Protein AF-A0A428P0A6-F1 (afdb_monomer_lite)

Organism: NCBI:txid1325734

InterPro domains:
  IPR013057 Amino acid transporter, transmembrane domain [PF01490] (1-155)

Foldseek 3Di:
DQVVVVVVVVVVVVVVVVVVVVVVVCVVCVVDPDPLCVLCVPPNPVGSVVSVVVVVVVVVVVLLVQLLVQLLVVCVVVVDPDDSVVSSVVSSVVVVVVPPDDDPVVVVVVVVVVVVVVVVVVVVVVVVCVVCVVVDDPPDDPDDDPDDDPVRVVVVVVCCVVPDNPVVVPPDPPDDPPDD

Sequence (180 aa):
MVAGVITCVAFGVIAIYASYIIGQVKLKYPDIHSYADIGGLLMGKLGDWLFSFAFVSLLVLVVGSHCLTGTIALSTITESNVCSLVFGVVSAIILLILAIPPSFAEIAILGYIDFASILLAIGITLVATGLKRSEVENLWSAWPKEDLTLAETVTQIIHKFESDPGWVAQRPPPTAPSSP

Structure (mmCIF, N/CA/C/O backbone):
data_AF-A0A428P0A6-F1
#
_entry.id   AF-A0A428P0A6-F1
#
loop_
_atom_site.group_PDB
_atom_site.id
_atom_site.type_symbol
_atom_site.label_atom_id
_atom_site.label_alt_id
_atom_site.label_comp_id
_atom_site.label_asym_id
_atom_site.label_entity_id
_atom_site.label_seq_id
_atom_site.pdbx_PDB_ins_code
_atom_site.Cartn_x
_atom_site.Cartn_y
_atom_site.Cartn_z
_atom_site.occupancy
_atom_site.B_iso_or_equiv
_atom_site.auth_seq_id
_atom_site.auth_comp_id
_atom_site.auth_asym_id
_atom_site.auth_atom_id
_atom_site.pdbx_PDB_model_num
ATOM 1 N N . MET A 1 1 ? -2.394 -13.817 -15.477 1.00 75.12 1 MET A N 1
ATOM 2 C CA . MET A 1 1 ? -2.971 -12.449 -15.348 1.00 75.12 1 MET A CA 1
ATOM 3 C C . MET A 1 1 ? -4.439 -12.449 -14.937 1.00 75.12 1 MET A C 1
ATOM 5 O O . MET A 1 1 ? -4.824 -11.592 -14.154 1.00 75.12 1 MET A O 1
ATOM 9 N N . VAL A 1 2 ? -5.247 -13.402 -15.418 1.00 84.94 2 VAL A N 1
ATOM 10 C CA . VAL A 1 2 ? -6.690 -13.472 -15.114 1.00 84.94 2 VAL A CA 1
ATOM 11 C C . VAL A 1 2 ? -6.964 -13.515 -13.608 1.00 84.94 2 VAL A C 1
ATOM 13 O O . VAL A 1 2 ? -7.735 -12.703 -13.110 1.00 84.94 2 VAL A O 1
ATOM 16 N N . ALA A 1 3 ? -6.254 -14.371 -12.865 1.00 84.31 3 ALA A N 1
ATOM 17 C CA . ALA A 1 3 ? -6.387 -14.450 -11.409 1.00 84.31 3 ALA A CA 1
ATOM 18 C C . ALA A 1 3 ? -6.091 -13.112 -10.702 1.00 84.31 3 ALA A C 1
ATOM 20 O O . ALA A 1 3 ? -6.817 -12.725 -9.797 1.00 84.31 3 ALA A O 1
ATOM 21 N N . GLY A 1 4 ? -5.073 -12.366 -11.148 1.00 84.94 4 GLY A N 1
ATOM 22 C CA . GLY A 1 4 ? -4.735 -11.060 -10.573 1.00 84.94 4 GLY A CA 1
ATOM 23 C C . GLY A 1 4 ? -5.832 -10.015 -10.790 1.00 84.94 4 GLY A C 1
ATOM 24 O O . GLY A 1 4 ? -6.181 -9.294 -9.860 1.00 84.94 4 GLY A O 1
ATOM 25 N N . VAL A 1 5 ? -6.426 -9.976 -11.988 1.00 90.00 5 VAL A N 1
ATOM 26 C CA . VAL A 1 5 ? -7.538 -9.062 -12.301 1.00 90.00 5 VAL A CA 1
ATOM 27 C C . VAL A 1 5 ? -8.780 -9.412 -11.481 1.00 90.00 5 VAL A C 1
ATOM 29 O O . VAL A 1 5 ? -9.372 -8.520 -10.880 1.00 90.00 5 VAL A O 1
ATOM 32 N N . ILE A 1 6 ? -9.144 -10.697 -11.402 1.00 92.81 6 ILE A N 1
ATOM 33 C CA . ILE A 1 6 ? -10.297 -11.153 -10.607 1.00 92.81 6 ILE A CA 1
ATOM 34 C C . ILE A 1 6 ? -10.115 -10.766 -9.137 1.00 92.81 6 ILE A C 1
ATOM 36 O O . ILE A 1 6 ? -11.020 -10.185 -8.541 1.00 92.81 6 ILE A O 1
ATOM 40 N N . THR A 1 7 ? -8.935 -11.022 -8.569 1.00 91.06 7 THR A N 1
ATOM 41 C CA . THR A 1 7 ? -8.624 -10.662 -7.182 1.00 91.06 7 THR A CA 1
ATOM 42 C C . THR A 1 7 ? -8.659 -9.148 -6.966 1.00 91.06 7 THR A C 1
ATOM 44 O O . THR A 1 7 ? -9.229 -8.691 -5.979 1.00 91.06 7 THR A O 1
ATOM 47 N N . CYS A 1 8 ? -8.122 -8.352 -7.896 1.00 92.12 8 CYS A N 1
ATOM 48 C CA . CYS A 1 8 ? -8.160 -6.890 -7.819 1.00 92.12 8 CYS A CA 1
ATOM 49 C C . CYS A 1 8 ? -9.602 -6.353 -7.797 1.00 92.12 8 CYS A C 1
ATOM 51 O O . CYS A 1 8 ? -9.953 -5.566 -6.917 1.00 92.12 8 CYS A O 1
ATOM 53 N N . VAL A 1 9 ? -10.461 -6.835 -8.702 1.00 95.31 9 VAL A N 1
ATOM 54 C CA . VAL A 1 9 ? -11.880 -6.448 -8.742 1.00 95.31 9 VAL A CA 1
ATOM 55 C C . VAL A 1 9 ? -12.607 -6.897 -7.473 1.00 95.31 9 VAL A C 1
ATOM 57 O O . VAL A 1 9 ? -13.367 -6.118 -6.900 1.00 95.31 9 VAL A O 1
ATOM 60 N N . ALA A 1 10 ? -12.346 -8.116 -6.991 1.00 95.81 10 ALA A N 1
ATOM 61 C CA . ALA A 1 10 ? -12.946 -8.628 -5.761 1.00 95.81 10 ALA A CA 1
ATOM 62 C C . ALA A 1 10 ? -12.599 -7.754 -4.544 1.00 95.81 10 ALA A C 1
ATOM 64 O O . ALA A 1 10 ? -13.499 -7.351 -3.805 1.00 95.81 10 ALA A O 1
ATOM 65 N N . PHE A 1 11 ? -11.323 -7.390 -4.366 1.00 94.81 11 PHE A N 1
ATOM 66 C CA . PHE A 1 11 ? -10.911 -6.468 -3.303 1.00 94.81 11 PHE A CA 1
ATOM 67 C C . PHE A 1 11 ? -11.525 -5.075 -3.466 1.00 94.81 11 PHE A C 1
ATOM 69 O O . PHE A 1 11 ? -11.925 -4.480 -2.468 1.00 94.81 11 PHE A O 1
ATOM 76 N N . GLY A 1 12 ? -11.674 -4.582 -4.700 1.00 93.38 12 GLY A N 1
ATOM 77 C CA . GLY A 1 12 ? -12.362 -3.319 -4.975 1.00 93.38 12 GLY A CA 1
ATOM 78 C C . GLY A 1 12 ? -13.822 -3.327 -4.509 1.00 93.38 12 GLY A C 1
ATOM 79 O O . GLY A 1 12 ? -14.258 -2.406 -3.821 1.00 93.38 12 GLY A O 1
ATOM 80 N N . VAL A 1 13 ? -14.571 -4.393 -4.808 1.00 97.06 13 VAL A N 1
ATOM 81 C CA . VAL A 1 13 ? -15.972 -4.533 -4.369 1.00 97.06 13 VAL A CA 1
ATOM 82 C C . VAL A 1 13 ? -16.071 -4.647 -2.846 1.00 97.06 13 VAL A C 1
ATOM 84 O O . VAL A 1 13 ? -16.918 -3.991 -2.236 1.00 97.06 13 VAL A O 1
ATOM 87 N N . ILE A 1 14 ? -15.192 -5.435 -2.219 1.00 96.38 14 ILE A N 1
ATOM 88 C CA . ILE A 1 14 ? -15.146 -5.572 -0.755 1.00 96.38 14 ILE A CA 1
ATOM 89 C C . ILE A 1 14 ? -14.843 -4.221 -0.097 1.00 96.38 14 ILE A C 1
ATOM 91 O O . ILE A 1 14 ? -15.498 -3.865 0.882 1.00 96.38 14 ILE A O 1
ATOM 95 N N . ALA A 1 15 ? -13.901 -3.450 -0.645 1.00 94.00 15 ALA A N 1
ATOM 96 C CA . ALA A 1 15 ? -13.564 -2.123 -0.139 1.00 94.00 15 ALA A CA 1
ATOM 97 C C . ALA A 1 15 ? -14.759 -1.161 -0.221 1.00 94.00 15 ALA A C 1
ATOM 99 O O . ALA A 1 15 ? -15.082 -0.514 0.773 1.00 94.00 15 ALA A O 1
ATOM 100 N N . ILE A 1 16 ? -15.472 -1.127 -1.354 1.00 95.31 16 ILE A N 1
ATOM 101 C CA . ILE A 1 16 ? -16.682 -0.302 -1.521 1.00 95.31 16 ILE A CA 1
ATOM 102 C C . ILE A 1 16 ? -17.753 -0.688 -0.494 1.00 95.31 16 ILE A C 1
ATOM 104 O O . ILE A 1 16 ? -18.349 0.182 0.146 1.00 95.31 16 ILE A O 1
ATOM 108 N N . TYR A 1 17 ? -17.983 -1.989 -0.303 1.00 96.25 17 TYR A N 1
ATOM 109 C CA . TYR A 1 17 ? -18.942 -2.475 0.685 1.00 96.25 17 TYR A CA 1
ATOM 110 C C . TYR A 1 17 ? -18.533 -2.097 2.117 1.00 96.25 17 TYR A C 1
ATOM 112 O O . TYR A 1 17 ? -19.365 -1.620 2.890 1.00 96.25 17 TYR A O 1
ATOM 120 N N . ALA A 1 18 ? -17.252 -2.233 2.467 1.00 92.44 18 ALA A N 1
ATOM 121 C CA . ALA A 1 18 ? -16.739 -1.818 3.770 1.00 92.44 18 ALA A CA 1
ATOM 122 C C . ALA A 1 18 ? -16.933 -0.309 4.002 1.00 92.44 18 ALA A C 1
ATOM 124 O O . ALA A 1 18 ? -17.457 0.081 5.048 1.00 92.44 18 ALA A O 1
ATOM 125 N N . SER A 1 19 ? -16.603 0.537 3.018 1.00 91.38 19 SER A N 1
ATOM 126 C CA . SER A 1 19 ? -16.834 1.986 3.090 1.00 91.38 19 SER A CA 1
ATOM 127 C C . SER A 1 19 ? -18.310 2.331 3.291 1.00 91.38 19 SER A C 1
ATOM 129 O O . SER A 1 19 ? -18.628 3.230 4.071 1.00 91.38 19 SER A O 1
ATOM 131 N N . TYR A 1 20 ? -19.219 1.593 2.648 1.00 95.12 20 TYR A N 1
ATOM 132 C CA . TYR A 1 20 ? -20.658 1.767 2.838 1.00 95.12 20 TYR A CA 1
ATOM 133 C C . TYR A 1 20 ? -21.101 1.465 4.279 1.00 95.12 20 TYR A C 1
ATOM 135 O O . TYR A 1 20 ? -21.822 2.264 4.882 1.00 95.12 20 TYR A O 1
ATOM 143 N N . ILE A 1 21 ? -20.639 0.355 4.867 1.00 92.69 21 ILE A N 1
ATOM 144 C CA . ILE A 1 21 ? -20.959 0.002 6.260 1.00 92.69 21 ILE A CA 1
ATOM 145 C C . ILE A 1 21 ? -20.414 1.050 7.232 1.00 92.69 21 ILE A C 1
ATOM 147 O O . ILE A 1 21 ? -21.137 1.487 8.127 1.00 92.69 21 ILE A O 1
ATOM 151 N N . ILE A 1 22 ? -19.175 1.505 7.036 1.00 90.19 22 ILE A N 1
ATOM 152 C CA . ILE A 1 22 ? -18.563 2.522 7.902 1.00 90.19 22 ILE A CA 1
ATOM 153 C C . ILE A 1 22 ? -19.327 3.853 7.799 1.00 90.19 22 ILE A C 1
ATOM 155 O O . ILE A 1 22 ? -19.592 4.490 8.820 1.00 90.19 22 ILE A O 1
ATOM 159 N N . GLY A 1 23 ? -19.775 4.233 6.598 1.00 90.38 23 GLY A N 1
ATOM 160 C CA . GLY A 1 23 ? -20.647 5.393 6.404 1.00 90.38 23 GLY A CA 1
ATOM 161 C C . GLY A 1 23 ? -21.948 5.298 7.211 1.00 90.38 23 GLY A C 1
ATOM 162 O O . GLY A 1 23 ? -22.334 6.257 7.879 1.00 90.38 23 GLY A O 1
ATOM 163 N N . GLN A 1 24 ? -22.591 4.127 7.232 1.00 91.38 24 GLN A N 1
ATOM 164 C CA . GLN A 1 24 ? -23.793 3.914 8.047 1.00 91.38 24 GLN A CA 1
ATOM 165 C C . GLN A 1 24 ? -23.512 3.944 9.555 1.00 91.38 24 GLN A C 1
ATOM 167 O O . GLN A 1 24 ? -24.302 4.511 10.312 1.00 91.38 24 GLN A O 1
ATOM 172 N N . VAL A 1 25 ? -22.381 3.385 10.000 1.00 89.69 25 VAL A N 1
ATOM 173 C CA . VAL A 1 25 ? -21.958 3.453 11.410 1.00 89.69 25 VAL A CA 1
ATOM 174 C C . VAL A 1 25 ? -21.757 4.905 11.836 1.00 89.69 25 VAL A C 1
ATOM 176 O O . VAL A 1 25 ? -22.249 5.287 12.896 1.00 89.69 25 VAL A O 1
ATOM 179 N N . LYS A 1 26 ? -21.135 5.737 10.992 1.00 86.81 26 LYS A N 1
ATOM 180 C CA . LYS A 1 26 ? -20.922 7.161 11.283 1.00 86.81 26 LYS A CA 1
ATOM 181 C C . LYS A 1 26 ? -22.231 7.947 11.423 1.00 86.81 26 LYS A C 1
ATOM 183 O O . LYS A 1 26 ? -22.306 8.845 12.256 1.00 86.81 26 LYS A O 1
ATOM 188 N N . LEU A 1 27 ? -23.257 7.610 10.637 1.00 89.69 27 LEU A N 1
ATOM 189 C CA . LEU A 1 27 ? -24.585 8.230 10.745 1.00 89.69 27 LEU A CA 1
ATOM 190 C C . LEU A 1 27 ? -25.348 7.776 11.998 1.00 89.69 27 LEU A C 1
ATOM 192 O O . LEU A 1 27 ? -26.099 8.559 12.573 1.00 89.69 27 LEU A O 1
ATOM 196 N N . LYS A 1 28 ? -25.168 6.519 12.419 1.00 89.81 28 LYS A N 1
ATOM 197 C CA . LYS A 1 28 ? -25.857 5.944 13.583 1.00 89.81 28 LYS A CA 1
ATOM 198 C C . LYS A 1 28 ? -25.190 6.292 14.919 1.00 89.81 28 LYS A C 1
ATOM 200 O O . LYS A 1 28 ? -25.891 6.423 15.918 1.00 89.81 28 LYS A O 1
ATOM 205 N N . TYR A 1 29 ? -23.867 6.443 14.932 1.00 87.25 29 TYR A N 1
ATOM 206 C CA . TYR A 1 29 ? -23.057 6.751 16.112 1.00 87.25 29 TYR A CA 1
ATOM 207 C C . TYR A 1 29 ? -22.187 7.991 15.840 1.00 87.25 29 TYR A C 1
ATOM 209 O O . TYR A 1 29 ? -20.995 7.862 15.546 1.00 87.25 29 TYR A O 1
ATOM 217 N N . PRO A 1 30 ? -22.770 9.204 15.901 1.00 83.00 30 PRO A N 1
ATOM 218 C CA . 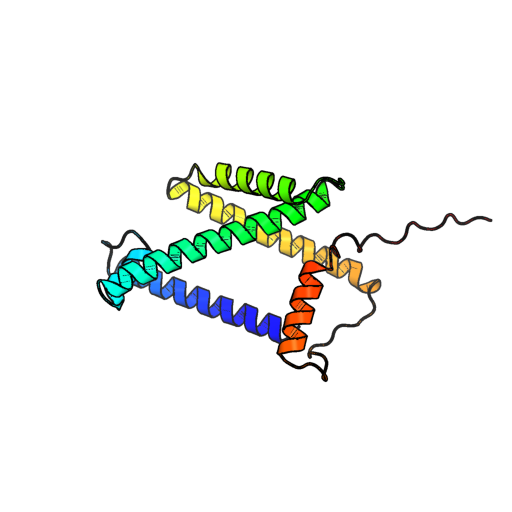PRO A 1 30 ? -22.054 10.442 15.590 1.00 83.00 30 PRO A CA 1
ATOM 219 C C . PRO A 1 30 ? -20.925 10.759 16.584 1.00 83.00 30 PRO A C 1
ATOM 221 O O . PRO A 1 30 ? -19.971 11.437 16.201 1.00 83.00 30 PRO A O 1
ATOM 224 N N . ASP A 1 31 ? -21.004 10.223 17.807 1.00 82.25 31 ASP A N 1
ATOM 225 C CA . ASP A 1 31 ? -20.015 10.406 18.882 1.00 82.25 31 ASP A CA 1
ATOM 226 C C . ASP A 1 31 ? -18.651 9.765 18.566 1.00 82.25 31 ASP A C 1
ATOM 228 O O . ASP A 1 31 ? -17.629 10.137 19.141 1.00 82.25 31 ASP A O 1
ATOM 232 N N . ILE A 1 32 ? -18.609 8.823 17.618 1.00 80.75 32 ILE A N 1
ATOM 233 C CA . ILE A 1 32 ? -17.377 8.146 17.208 1.00 80.75 32 ILE A CA 1
ATOM 234 C C . ILE A 1 32 ? -16.637 9.039 16.209 1.00 80.75 32 ILE A C 1
ATOM 236 O O . ILE A 1 32 ? -17.030 9.174 15.045 1.00 80.75 32 ILE A O 1
ATOM 240 N N . HIS A 1 33 ? -15.545 9.667 16.647 1.00 78.12 33 HIS A N 1
ATOM 241 C CA . HIS A 1 33 ? -14.750 10.585 15.819 1.00 78.12 33 HIS A CA 1
ATOM 242 C C . HIS A 1 33 ? -13.627 9.901 15.025 1.00 78.12 33 HIS A C 1
ATOM 244 O O . HIS A 1 33 ? -13.213 10.434 13.996 1.00 78.12 33 HIS A O 1
ATOM 250 N N . SER A 1 34 ? -13.163 8.727 15.462 1.00 81.12 34 SER A N 1
ATOM 251 C CA . SER A 1 34 ? -12.035 8.002 14.864 1.00 81.12 34 SER A CA 1
ATOM 252 C C . SER A 1 34 ? -12.433 6.591 14.435 1.00 81.12 34 SER A C 1
ATOM 254 O O . SER A 1 34 ? -13.218 5.930 15.107 1.00 81.12 34 SER A O 1
ATOM 256 N N . TYR A 1 35 ? -11.839 6.094 13.346 1.00 80.69 35 TYR A N 1
ATOM 257 C CA . TYR A 1 35 ? -12.025 4.711 12.885 1.00 80.69 35 TYR A CA 1
ATOM 258 C C . TYR A 1 35 ? -11.586 3.674 13.927 1.00 80.69 35 TYR A C 1
ATOM 260 O O . TYR A 1 35 ? -12.153 2.588 13.996 1.00 80.69 35 TYR A O 1
ATOM 268 N N . ALA A 1 36 ? -10.594 4.019 14.749 1.00 82.62 36 ALA A N 1
ATOM 269 C CA . ALA A 1 36 ? -10.053 3.149 15.787 1.00 82.62 36 ALA A CA 1
ATOM 270 C C . ALA A 1 36 ? -11.069 2.831 16.905 1.00 82.62 36 ALA A C 1
ATOM 272 O O . ALA A 1 36 ? -11.064 1.733 17.452 1.00 82.62 36 ALA A O 1
ATOM 273 N N . ASP A 1 37 ? -11.979 3.768 17.174 1.00 81.69 37 ASP A N 1
ATOM 274 C CA . ASP A 1 37 ? -12.987 3.711 18.244 1.00 81.69 37 ASP A CA 1
ATOM 275 C C . ASP A 1 37 ? -14.224 2.872 17.841 1.00 81.69 37 ASP A C 1
ATOM 277 O O . ASP A 1 37 ? -15.056 2.484 18.657 1.00 81.69 37 ASP A O 1
ATOM 281 N N . ILE A 1 38 ? -14.314 2.482 16.561 1.00 85.38 38 ILE A N 1
ATOM 282 C CA . ILE A 1 38 ? -15.311 1.508 16.081 1.00 85.38 38 ILE A CA 1
ATOM 283 C C . ILE A 1 38 ? -15.051 0.117 16.696 1.00 85.38 38 ILE A C 1
ATOM 285 O O . ILE A 1 38 ? -15.984 -0.672 16.864 1.00 85.38 38 ILE A O 1
ATOM 289 N N . GLY A 1 39 ? -13.802 -0.185 17.073 1.00 82.81 39 GLY A N 1
ATOM 290 C CA . GLY A 1 39 ? -13.431 -1.450 17.714 1.00 82.81 39 GLY A CA 1
ATOM 291 C C . GLY A 1 39 ? -14.157 -1.687 19.041 1.00 82.81 39 GLY A C 1
ATOM 292 O O . GLY A 1 39 ? -14.613 -2.807 19.302 1.00 82.81 39 GLY A O 1
ATOM 293 N N . GLY A 1 40 ? -14.334 -0.638 19.841 1.00 82.75 40 GLY A N 1
ATOM 294 C CA . GLY A 1 40 ? -15.047 -0.666 21.118 1.00 82.75 40 GLY A CA 1
ATOM 295 C C . GLY A 1 40 ? -16.525 -0.949 20.975 1.00 82.75 40 GLY A C 1
ATOM 296 O O . GLY A 1 40 ? -17.102 -1.677 21.783 1.00 82.75 40 GLY A O 1
ATOM 297 N N . LEU A 1 41 ? -17.132 -0.462 19.895 1.00 83.00 41 LEU A N 1
ATOM 298 C CA . LEU A 1 41 ? -18.530 -0.744 19.593 1.00 83.00 41 LEU A CA 1
ATOM 299 C C . LEU A 1 41 ? -18.758 -2.221 19.217 1.00 83.00 41 LEU A C 1
ATOM 301 O O . LEU A 1 41 ? -19.833 -2.760 19.477 1.00 83.00 41 LEU A O 1
ATOM 305 N N . LEU A 1 42 ? -17.758 -2.882 18.624 1.00 83.19 42 LEU A N 1
ATOM 306 C CA . LEU A 1 42 ? -17.860 -4.272 18.164 1.00 83.19 42 LEU A CA 1
ATOM 307 C C . LEU A 1 42 ? -17.528 -5.301 19.254 1.00 83.19 42 LEU A C 1
ATOM 309 O O . LEU A 1 42 ? -18.251 -6.284 19.402 1.00 83.19 42 LEU A O 1
ATOM 313 N N . MET A 1 43 ? -16.429 -5.109 19.992 1.00 82.19 43 MET A N 1
ATOM 314 C CA . MET A 1 43 ? -15.914 -6.095 20.964 1.00 82.19 43 MET A CA 1
ATOM 315 C C . MET A 1 43 ? -15.646 -5.498 22.355 1.00 82.19 43 MET A C 1
ATOM 317 O O . MET A 1 43 ? -15.001 -6.133 23.195 1.00 82.19 43 MET A O 1
ATOM 321 N N . GLY A 1 44 ? -16.131 -4.286 22.629 1.00 83.44 44 GLY A N 1
ATOM 322 C CA . GLY A 1 44 ? -15.860 -3.583 23.878 1.00 83.44 44 GLY A CA 1
ATOM 323 C C . GLY A 1 44 ? -14.381 -3.216 24.027 1.00 83.44 44 GLY A C 1
ATOM 324 O O . GLY A 1 44 ? -13.631 -3.107 23.062 1.00 83.44 44 GLY A O 1
ATOM 325 N N . LYS A 1 45 ? -13.931 -3.097 25.276 1.00 81.56 45 LYS A N 1
ATOM 326 C CA . LYS A 1 45 ? -12.611 -2.565 25.659 1.00 81.56 45 LYS A CA 1
ATOM 327 C C . LYS A 1 45 ? -11.402 -3.262 25.009 1.00 81.56 45 LYS A C 1
ATOM 329 O O . LYS A 1 45 ? -10.353 -2.650 24.840 1.00 81.56 45 LYS A O 1
ATOM 334 N N . LEU A 1 46 ? -11.535 -4.549 24.676 1.00 86.25 46 LEU A N 1
ATOM 335 C CA . LEU A 1 46 ? -10.489 -5.321 23.995 1.00 86.25 46 LEU A CA 1
ATOM 336 C C . LEU A 1 46 ? -10.416 -4.965 22.499 1.00 86.25 46 LEU A C 1
ATOM 338 O O . LEU A 1 46 ? -9.330 -4.892 21.926 1.00 86.25 46 LEU A O 1
ATOM 342 N N . GLY A 1 47 ? -11.575 -4.703 21.888 1.00 83.88 47 GLY A N 1
ATOM 343 C CA . GLY A 1 47 ? -11.694 -4.269 20.501 1.00 83.88 47 GLY A CA 1
ATOM 344 C C . GLY A 1 47 ? -11.069 -2.902 20.262 1.00 83.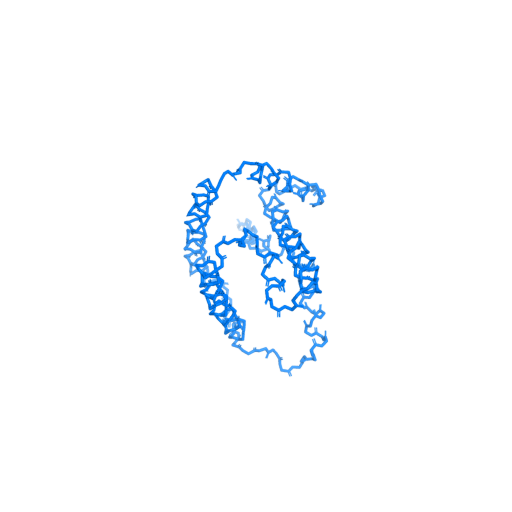88 47 GLY A C 1
ATOM 345 O O . GLY A 1 47 ? -10.363 -2.747 19.271 1.00 83.88 47 GLY A O 1
ATOM 346 N N . ASP A 1 48 ? -11.236 -1.954 21.187 1.00 84.94 48 ASP A N 1
ATOM 347 C CA . ASP A 1 48 ? -10.619 -0.622 21.088 1.00 84.94 48 ASP A CA 1
ATOM 348 C C . ASP A 1 48 ? -9.102 -0.692 20.952 1.00 84.94 48 ASP A C 1
ATOM 350 O O . ASP A 1 48 ? -8.517 -0.094 20.048 1.00 84.94 48 ASP A O 1
ATOM 354 N N . TRP A 1 49 ? -8.447 -1.451 21.832 1.00 87.31 49 TRP A N 1
ATOM 355 C CA . TRP A 1 49 ? -6.993 -1.558 21.822 1.00 87.31 49 TRP A CA 1
ATOM 356 C C . TRP A 1 49 ? -6.488 -2.268 20.562 1.00 87.31 49 TRP A C 1
ATOM 358 O O . TRP A 1 49 ? -5.554 -1.791 19.913 1.00 87.31 49 TRP A O 1
ATOM 368 N N . LEU A 1 50 ? -7.140 -3.370 20.175 1.00 90.62 50 LEU A N 1
ATOM 369 C CA . LEU A 1 50 ? -6.740 -4.156 19.011 1.00 90.62 50 LEU A CA 1
ATOM 370 C C . LEU A 1 50 ? -6.944 -3.391 17.695 1.00 90.62 50 LEU A C 1
ATOM 372 O O . LEU A 1 50 ? -6.030 -3.351 16.873 1.00 90.62 50 LEU A O 1
ATOM 376 N N . PHE A 1 51 ? -8.107 -2.764 17.494 1.00 89.75 51 PHE A N 1
ATOM 377 C CA . PHE A 1 51 ? -8.391 -1.994 16.280 1.00 89.75 51 PHE A CA 1
ATOM 378 C C . PHE A 1 51 ? -7.546 -0.727 16.199 1.00 89.75 51 PHE A C 1
ATOM 380 O O . PHE A 1 51 ? -7.048 -0.414 15.119 1.00 89.75 51 PHE A O 1
ATOM 387 N N . SER A 1 52 ? -7.317 -0.038 17.321 1.00 89.69 52 SER A N 1
ATOM 388 C CA . SER A 1 52 ? -6.406 1.112 17.359 1.00 89.69 52 SER A CA 1
ATOM 389 C C . SER A 1 52 ? -4.995 0.716 16.930 1.00 89.69 52 SER A C 1
ATOM 391 O O . SER A 1 52 ? -4.406 1.361 16.062 1.00 89.69 52 SER A O 1
ATOM 393 N N . PHE A 1 53 ? -4.462 -0.374 17.489 1.00 92.44 53 PHE A N 1
ATOM 394 C CA . PHE A 1 53 ? -3.130 -0.864 17.141 1.00 92.44 53 PHE A CA 1
ATOM 395 C C . PHE A 1 53 ? -3.045 -1.327 15.679 1.00 92.44 53 PHE A C 1
ATOM 397 O O . PHE A 1 53 ? -2.096 -0.979 14.970 1.00 92.44 53 PHE A O 1
ATOM 404 N N . ALA A 1 54 ? -4.049 -2.070 15.206 1.00 92.12 54 ALA A N 1
ATOM 405 C CA . ALA A 1 54 ? -4.111 -2.548 13.829 1.00 92.12 54 ALA A CA 1
ATOM 406 C C . ALA A 1 54 ? -4.216 -1.394 12.821 1.00 92.12 54 ALA A C 1
ATOM 408 O O . ALA A 1 54 ? -3.520 -1.407 11.807 1.00 92.12 54 ALA A O 1
ATOM 409 N N . PHE A 1 55 ? -5.031 -0.377 13.109 1.00 91.94 55 PHE A N 1
ATOM 410 C CA . PHE A 1 55 ? -5.212 0.783 12.239 1.00 91.94 55 PHE A CA 1
ATOM 411 C C . PHE A 1 55 ? -3.936 1.625 12.135 1.00 91.94 55 PHE A C 1
ATOM 413 O O . PHE A 1 55 ? -3.510 1.956 11.030 1.00 91.94 55 PHE A O 1
ATOM 420 N N . VAL A 1 56 ? -3.271 1.910 13.259 1.00 93.69 56 VAL A N 1
ATOM 421 C CA . VAL A 1 56 ? -1.984 2.628 13.246 1.00 93.69 56 VAL A CA 1
ATOM 422 C C . VAL A 1 56 ? -0.920 1.828 12.493 1.00 93.69 56 VAL A C 1
ATOM 424 O O . VAL A 1 56 ? -0.212 2.387 11.657 1.00 93.69 56 VAL A O 1
ATOM 427 N N . SER A 1 57 ? -0.840 0.514 12.726 1.00 95.38 57 SER A N 1
ATOM 428 C CA . SER A 1 57 ? 0.110 -0.359 12.022 1.00 95.38 57 SER A CA 1
ATOM 429 C C . SER A 1 57 ? -0.144 -0.378 10.512 1.00 95.38 57 SER A C 1
ATOM 431 O O . SER A 1 57 ? 0.798 -0.259 9.731 1.00 95.38 57 SER A O 1
ATOM 433 N N . LEU A 1 58 ? -1.412 -0.461 10.091 1.00 93.94 58 LEU A N 1
ATOM 434 C CA . LEU A 1 58 ? -1.812 -0.374 8.686 1.00 93.94 58 LEU A CA 1
ATOM 435 C C . LEU A 1 58 ? -1.350 0.947 8.059 1.00 93.94 58 LEU A C 1
ATOM 437 O O . LEU A 1 58 ? -0.740 0.924 6.994 1.00 93.94 58 LEU A O 1
ATOM 441 N N . LEU A 1 59 ? -1.605 2.083 8.715 1.00 92.25 59 LEU A N 1
ATOM 442 C CA . LEU A 1 59 ? -1.205 3.394 8.196 1.00 92.25 59 LEU A CA 1
ATOM 443 C C . LEU A 1 59 ? 0.315 3.506 8.031 1.00 92.25 59 LEU A C 1
ATOM 445 O O . LEU A 1 59 ? 0.779 3.998 7.005 1.00 92.25 59 LEU A O 1
ATOM 449 N N . VAL A 1 60 ? 1.096 2.997 8.989 1.00 94.38 60 VAL A N 1
ATOM 450 C CA . VAL A 1 60 ? 2.566 2.985 8.892 1.00 94.38 60 VAL A CA 1
ATOM 451 C C . VAL A 1 60 ? 3.040 2.129 7.715 1.00 94.38 60 VAL A C 1
ATOM 453 O O . VAL A 1 60 ? 3.895 2.570 6.946 1.00 94.38 60 VAL A O 1
ATOM 456 N N . LEU A 1 61 ? 2.472 0.933 7.531 1.00 94.94 61 LEU A N 1
ATOM 457 C CA . LEU A 1 61 ? 2.827 0.053 6.411 1.00 94.94 61 LEU A CA 1
ATOM 458 C C . LEU A 1 61 ? 2.455 0.665 5.054 1.00 94.94 61 LEU A C 1
ATOM 460 O O . LEU A 1 61 ? 3.238 0.586 4.107 1.00 94.94 61 LEU A O 1
ATOM 464 N N . VAL A 1 62 ? 1.295 1.318 4.964 1.00 93.56 62 VAL A N 1
ATOM 465 C CA . VAL A 1 62 ? 0.847 2.014 3.750 1.00 93.56 62 VAL A CA 1
ATOM 466 C C . VAL A 1 62 ? 1.784 3.175 3.410 1.00 93.56 62 VAL A C 1
ATOM 468 O O . VAL A 1 62 ? 2.250 3.265 2.273 1.00 93.56 62 VAL A O 1
ATOM 471 N N . VAL A 1 63 ? 2.138 4.021 4.383 1.00 93.19 63 VAL A N 1
ATOM 472 C CA . VAL A 1 63 ? 3.105 5.115 4.166 1.00 93.19 63 VAL A CA 1
ATOM 473 C C . VAL A 1 63 ? 4.468 4.561 3.740 1.00 93.19 63 VAL A C 1
ATOM 475 O O . VAL A 1 63 ? 5.072 5.084 2.805 1.00 93.19 63 VAL A O 1
ATOM 478 N N . GLY A 1 64 ? 4.920 3.456 4.342 1.00 93.12 64 GLY A N 1
ATOM 479 C CA . GLY A 1 64 ? 6.132 2.751 3.917 1.00 93.12 64 GLY A CA 1
ATOM 480 C C . GLY A 1 64 ? 6.093 2.313 2.447 1.00 93.12 64 GLY A C 1
ATOM 481 O O . GLY A 1 64 ? 7.068 2.515 1.720 1.00 93.12 64 GLY A O 1
ATOM 482 N N . SER A 1 65 ? 4.954 1.794 1.975 1.00 93.19 65 SER A N 1
ATOM 483 C CA . SER A 1 65 ? 4.752 1.425 0.564 1.00 93.19 65 SER A CA 1
ATOM 484 C C . SER A 1 65 ? 4.840 2.631 -0.380 1.00 93.19 65 SER A C 1
ATOM 486 O O . SER A 1 65 ? 5.395 2.524 -1.479 1.00 93.19 65 SER A O 1
ATOM 488 N N . HIS A 1 66 ? 4.327 3.793 0.032 1.00 91.06 66 HIS A N 1
ATOM 489 C CA . HIS A 1 66 ? 4.445 5.024 -0.754 1.00 91.06 66 HIS A CA 1
ATOM 490 C C . HIS A 1 66 ? 5.884 5.538 -0.803 1.00 91.06 66 HIS A C 1
ATOM 492 O O . HIS A 1 66 ? 6.344 5.925 -1.877 1.00 91.06 66 HIS A O 1
ATOM 498 N N . CYS A 1 67 ? 6.619 5.473 0.311 1.00 92.19 67 CYS A N 1
ATOM 499 C CA . CYS A 1 67 ? 8.044 5.804 0.332 1.00 92.19 67 CYS A CA 1
ATOM 500 C C . CYS A 1 67 ? 8.839 4.909 -0.625 1.00 92.19 67 CYS A C 1
ATOM 502 O O . CYS A 1 67 ? 9.628 5.422 -1.414 1.00 92.19 67 CYS A O 1
ATOM 504 N N . LEU A 1 68 ? 8.590 3.594 -0.607 1.00 89.56 68 LEU A N 1
ATOM 505 C CA . LEU A 1 68 ? 9.250 2.648 -1.512 1.00 89.56 68 LEU A CA 1
ATOM 506 C C . LEU A 1 68 ? 8.954 2.973 -2.983 1.00 89.56 68 LEU A C 1
ATOM 508 O O . LEU A 1 68 ? 9.861 3.016 -3.812 1.00 89.56 68 LEU A O 1
ATOM 512 N N . THR A 1 69 ? 7.692 3.260 -3.301 1.00 89.44 69 THR A N 1
ATOM 513 C CA . THR A 1 69 ? 7.287 3.649 -4.660 1.00 89.44 69 THR A CA 1
ATOM 514 C C . THR A 1 69 ? 7.969 4.953 -5.092 1.00 89.44 69 THR A C 1
ATOM 516 O O . THR A 1 69 ? 8.476 5.047 -6.211 1.00 89.44 69 THR A O 1
ATOM 519 N N . GLY A 1 70 ? 8.050 5.945 -4.201 1.00 88.50 70 GLY A N 1
ATOM 520 C CA . GLY A 1 70 ? 8.724 7.216 -4.466 1.00 88.50 70 GLY A CA 1
ATOM 521 C C . GLY A 1 70 ? 10.237 7.078 -4.646 1.00 88.50 70 GLY A C 1
ATOM 522 O O . GLY A 1 70 ? 10.805 7.732 -5.521 1.00 88.50 70 GLY A O 1
ATOM 523 N N . THR A 1 71 ? 10.889 6.168 -3.912 1.00 88.88 71 THR A N 1
ATOM 524 C CA . THR A 1 71 ? 12.296 5.801 -4.142 1.00 88.88 71 THR A CA 1
ATOM 525 C C . THR A 1 71 ? 12.523 5.324 -5.571 1.00 88.88 71 THR A C 1
ATOM 527 O O . THR A 1 71 ? 13.442 5.798 -6.241 1.00 88.88 71 THR A O 1
ATOM 530 N N . ILE A 1 72 ? 11.677 4.407 -6.047 1.00 85.38 72 ILE A N 1
ATOM 531 C CA . ILE A 1 72 ? 11.781 3.831 -7.393 1.00 85.38 72 ILE A CA 1
ATOM 532 C C . ILE A 1 72 ? 11.560 4.923 -8.449 1.00 85.38 72 ILE A C 1
ATOM 534 O O . ILE A 1 72 ? 12.329 5.028 -9.408 1.00 85.38 72 ILE A O 1
ATOM 538 N N . ALA A 1 73 ? 10.558 5.783 -8.246 1.00 87.12 73 ALA A N 1
ATOM 539 C CA . ALA A 1 73 ? 10.263 6.889 -9.152 1.00 87.12 73 ALA A CA 1
ATOM 540 C C . ALA A 1 73 ? 11.435 7.884 -9.257 1.00 87.12 73 ALA A C 1
ATOM 542 O O . ALA A 1 73 ? 11.889 8.191 -10.360 1.00 87.12 73 ALA A O 1
ATOM 543 N N . LEU A 1 74 ? 11.977 8.342 -8.123 1.00 85.19 74 LEU A N 1
ATOM 544 C CA . LEU A 1 74 ? 13.091 9.299 -8.089 1.00 85.19 74 LEU A CA 1
ATOM 545 C C . LEU A 1 74 ? 14.382 8.716 -8.670 1.00 85.19 74 LEU A C 1
ATOM 547 O O . LEU A 1 74 ? 15.094 9.409 -9.403 1.00 85.19 74 LEU A O 1
ATOM 551 N N . SER A 1 75 ? 14.656 7.441 -8.387 1.00 84.44 75 SER A N 1
ATOM 552 C CA . SER A 1 75 ? 15.805 6.731 -8.953 1.00 84.44 75 SER A CA 1
ATOM 553 C C . SER A 1 75 ? 15.708 6.619 -10.476 1.00 84.44 75 SER A C 1
ATOM 555 O O . SER A 1 75 ? 16.727 6.704 -11.158 1.00 84.44 75 SER A O 1
ATOM 557 N N . THR A 1 76 ? 14.496 6.461 -11.014 1.00 81.75 76 THR A N 1
ATOM 558 C CA . THR A 1 76 ? 14.263 6.350 -12.461 1.00 81.75 76 THR A CA 1
ATOM 559 C C . THR A 1 76 ? 14.419 7.698 -13.166 1.00 81.75 76 THR A C 1
ATOM 561 O O . THR A 1 76 ? 14.989 7.757 -14.249 1.00 81.75 76 THR A O 1
ATOM 564 N N . ILE A 1 77 ? 13.949 8.789 -12.553 1.00 84.44 77 ILE A N 1
ATOM 565 C CA . ILE A 1 77 ? 14.023 10.135 -13.148 1.00 84.44 77 ILE A CA 1
ATOM 566 C C . ILE A 1 77 ? 15.454 10.690 -13.124 1.00 84.44 77 ILE A C 1
ATOM 568 O O . ILE A 1 77 ? 15.864 11.376 -14.055 1.00 84.44 77 ILE A O 1
ATOM 572 N N . THR A 1 78 ? 16.207 10.423 -12.053 1.00 82.19 78 THR A N 1
ATOM 573 C CA . THR A 1 78 ? 17.514 11.065 -11.819 1.00 82.19 78 THR A CA 1
ATOM 574 C C . THR A 1 78 ? 18.676 10.339 -12.513 1.00 82.19 78 THR A C 1
ATOM 576 O O . THR A 1 78 ? 19.736 10.936 -12.674 1.00 82.19 78 THR A O 1
ATOM 579 N N . GLU A 1 79 ? 18.512 9.064 -12.894 1.00 77.62 79 GLU A N 1
ATOM 580 C CA . GLU A 1 79 ? 19.552 8.212 -13.514 1.00 77.62 79 GLU A CA 1
ATOM 581 C C . GLU A 1 79 ? 20.935 8.274 -12.823 1.00 77.62 79 GLU A C 1
ATOM 583 O O . GLU A 1 79 ? 21.980 8.153 -13.463 1.00 77.62 79 GLU A O 1
ATOM 588 N N . SER A 1 80 ? 20.972 8.480 -11.505 1.00 68.44 80 SER A N 1
ATOM 589 C CA . SER A 1 80 ? 22.220 8.666 -10.761 1.00 68.44 80 SER A CA 1
ATOM 590 C C . SER A 1 80 ? 22.589 7.438 -9.927 1.00 68.44 80 SER A C 1
ATOM 592 O O . SER A 1 80 ? 21.730 6.714 -9.435 1.00 68.44 80 SER A O 1
ATOM 594 N N . ASN A 1 81 ? 23.893 7.219 -9.722 1.00 66.19 81 ASN A N 1
ATOM 595 C CA . ASN A 1 81 ? 24.451 6.114 -8.921 1.00 66.19 81 ASN A CA 1
ATOM 596 C C . ASN A 1 81 ? 24.345 6.339 -7.395 1.00 66.19 81 ASN A C 1
ATOM 598 O O . ASN A 1 81 ? 25.142 5.809 -6.620 1.00 66.19 81 ASN A O 1
ATOM 602 N N . VAL A 1 82 ? 23.410 7.175 -6.939 1.00 76.00 82 VAL A N 1
ATOM 603 C CA . VAL A 1 82 ? 23.236 7.458 -5.509 1.00 76.00 82 VAL A CA 1
ATOM 604 C C . VAL A 1 82 ? 22.497 6.293 -4.845 1.00 76.00 82 VAL A C 1
ATOM 606 O O . VAL A 1 82 ? 21.621 5.676 -5.443 1.00 76.00 82 VAL A O 1
ATOM 609 N N . CYS A 1 83 ? 22.840 5.995 -3.590 1.00 79.12 83 CYS A N 1
ATOM 610 C CA . CYS A 1 83 ? 22.183 4.948 -2.809 1.00 79.12 83 CYS A CA 1
ATOM 611 C C . CYS A 1 83 ? 20.659 5.168 -2.741 1.00 79.12 83 CYS A C 1
ATOM 613 O O . CYS A 1 83 ? 20.205 6.233 -2.313 1.00 79.12 83 CYS A O 1
ATOM 615 N N . SER A 1 84 ? 19.871 4.143 -3.090 1.00 79.56 84 SER A N 1
ATOM 616 C CA . SER A 1 84 ? 18.398 4.182 -3.098 1.00 79.56 84 SER A CA 1
ATOM 617 C C . SER A 1 84 ? 17.795 4.572 -1.745 1.00 79.56 84 SER A C 1
ATOM 619 O O . SER A 1 84 ? 16.720 5.165 -1.691 1.00 79.56 84 SER A O 1
ATOM 621 N N . LEU A 1 85 ? 18.518 4.332 -0.646 1.00 85.31 85 LEU A N 1
ATOM 622 C CA . LEU A 1 85 ? 18.115 4.769 0.690 1.00 85.31 85 LEU A CA 1
ATOM 623 C C . LEU A 1 85 ? 17.966 6.295 0.781 1.00 85.31 85 LEU A C 1
ATOM 625 O O . LEU A 1 85 ? 17.023 6.780 1.401 1.00 85.31 85 LEU A O 1
ATOM 629 N N . VAL A 1 86 ? 18.842 7.059 0.120 1.00 88.06 86 VAL A N 1
ATOM 630 C CA . VAL A 1 86 ? 18.767 8.529 0.103 1.00 88.06 86 VAL A CA 1
ATOM 631 C C . VAL A 1 86 ? 17.499 8.987 -0.614 1.00 88.06 86 VAL A C 1
ATOM 633 O O . VAL A 1 86 ? 16.781 9.842 -0.101 1.00 88.06 86 VAL A O 1
ATOM 636 N N . PHE A 1 87 ? 17.163 8.367 -1.748 1.00 85.50 87 PHE A N 1
ATOM 637 C CA . PHE A 1 87 ? 15.911 8.648 -2.453 1.00 85.50 87 PHE A CA 1
ATOM 638 C C . PHE A 1 87 ? 14.673 8.275 -1.626 1.00 85.50 87 PHE A C 1
ATOM 640 O O . PHE A 1 87 ? 13.670 8.983 -1.685 1.00 85.50 87 PHE A O 1
ATOM 647 N N . GLY A 1 88 ? 14.747 7.224 -0.802 1.00 87.94 88 GLY A N 1
ATOM 648 C CA . GLY A 1 88 ? 13.705 6.903 0.182 1.00 87.94 88 GLY A CA 1
ATOM 649 C C . GLY A 1 88 ? 13.526 7.964 1.260 1.00 87.94 88 GLY A C 1
ATOM 650 O O . GLY A 1 88 ? 12.394 8.357 1.535 1.00 87.94 88 GLY A O 1
ATOM 651 N N . VAL A 1 89 ? 14.618 8.497 1.812 1.00 92.00 89 VAL A N 1
ATOM 652 C CA . VAL A 1 89 ? 14.547 9.599 2.788 1.00 92.00 89 VAL A CA 1
ATOM 653 C C . VAL A 1 89 ? 13.947 10.854 2.151 1.00 92.00 89 VAL A C 1
ATOM 655 O O . VAL A 1 89 ? 13.068 11.474 2.744 1.00 92.00 89 VAL A O 1
ATOM 658 N N . VAL A 1 90 ? 14.356 11.205 0.928 1.00 92.06 90 VAL A N 1
ATOM 659 C CA . VAL A 1 90 ? 13.785 12.350 0.197 1.00 92.06 90 VAL A CA 1
ATOM 660 C C . VAL A 1 90 ? 12.285 12.154 -0.042 1.00 92.06 90 VAL A C 1
ATOM 662 O O . VAL A 1 90 ? 11.503 13.061 0.240 1.00 92.06 90 VAL A O 1
ATOM 665 N N . SER A 1 91 ? 11.865 10.964 -0.482 1.00 90.62 91 SER A N 1
ATOM 666 C CA . SER A 1 91 ? 10.443 10.645 -0.654 1.00 90.62 91 SER A CA 1
ATOM 667 C C . SER A 1 91 ? 9.664 10.755 0.660 1.00 90.62 91 SER A C 1
ATOM 669 O O . SER A 1 91 ? 8.556 11.288 0.667 1.00 90.62 91 SER A O 1
ATOM 671 N N . ALA A 1 92 ? 10.232 10.288 1.774 1.00 92.44 92 ALA A N 1
ATOM 672 C CA . ALA A 1 92 ? 9.601 10.385 3.087 1.00 92.44 92 ALA A CA 1
ATOM 673 C C . ALA A 1 92 ? 9.440 11.844 3.545 1.00 92.44 92 ALA A C 1
ATOM 675 O O . ALA A 1 92 ? 8.395 12.198 4.083 1.00 92.44 92 ALA A O 1
ATOM 676 N N . ILE A 1 93 ? 10.432 12.707 3.290 1.00 94.00 93 ILE A N 1
ATOM 677 C CA . ILE A 1 93 ? 10.354 14.143 3.608 1.00 94.00 93 ILE A CA 1
ATOM 678 C C . ILE A 1 93 ? 9.248 14.822 2.792 1.00 94.00 93 ILE A C 1
ATOM 680 O O . ILE A 1 93 ? 8.478 15.603 3.346 1.00 94.00 93 ILE A O 1
ATOM 684 N N . ILE A 1 94 ? 9.131 14.510 1.498 1.00 91.56 94 ILE A N 1
ATOM 685 C CA . ILE A 1 94 ? 8.073 15.067 0.641 1.00 91.56 94 ILE A CA 1
ATOM 686 C C . ILE A 1 94 ? 6.687 14.660 1.163 1.00 91.56 94 ILE A C 1
ATOM 688 O O . ILE A 1 94 ? 5.812 15.514 1.311 1.00 91.56 94 ILE A O 1
ATOM 692 N N . LEU A 1 95 ? 6.502 13.377 1.495 1.00 89.31 95 LEU A N 1
ATOM 693 C CA . LEU A 1 95 ? 5.248 12.869 2.061 1.00 89.31 95 LEU A CA 1
ATOM 694 C C . LEU A 1 95 ? 4.944 13.489 3.432 1.00 89.31 95 LEU A C 1
ATOM 696 O O . LEU A 1 95 ? 3.793 13.818 3.707 1.00 89.31 95 LEU A O 1
ATOM 700 N N . LEU A 1 96 ? 5.964 13.705 4.268 1.00 90.31 96 LEU A N 1
ATOM 701 C CA . LEU A 1 96 ? 5.818 14.370 5.562 1.00 90.31 96 LEU A CA 1
ATOM 702 C C . LEU A 1 96 ? 5.343 15.817 5.393 1.00 90.31 96 LEU A C 1
ATOM 704 O O . LEU A 1 96 ? 4.414 16.229 6.077 1.00 90.31 96 LEU A O 1
ATOM 708 N N . ILE A 1 97 ? 5.943 16.576 4.471 1.00 89.94 97 ILE A N 1
ATOM 709 C CA . ILE A 1 97 ? 5.546 17.968 4.206 1.00 89.94 97 ILE A CA 1
ATOM 710 C C . ILE A 1 97 ? 4.093 18.034 3.734 1.00 89.94 97 ILE A C 1
ATOM 712 O O . ILE A 1 97 ? 3.345 18.893 4.195 1.00 89.94 97 ILE A O 1
ATOM 716 N N . LEU A 1 98 ? 3.680 17.110 2.865 1.00 83.94 98 LEU A N 1
ATOM 717 C CA . LEU A 1 98 ? 2.304 17.046 2.376 1.00 83.94 98 LEU A CA 1
ATOM 718 C C . LEU A 1 98 ? 1.305 16.598 3.461 1.00 83.94 98 LEU A C 1
ATOM 720 O O . LEU A 1 98 ? 0.132 16.948 3.388 1.00 83.94 98 LEU A O 1
ATOM 724 N N . ALA A 1 99 ? 1.763 15.858 4.476 1.00 84.62 99 ALA A N 1
ATOM 725 C CA . ALA A 1 99 ? 0.939 15.405 5.596 1.00 84.62 99 ALA A CA 1
ATOM 726 C C . ALA A 1 99 ? 0.744 16.462 6.703 1.00 84.62 99 ALA A C 1
ATOM 728 O O . ALA A 1 99 ? -0.190 16.334 7.493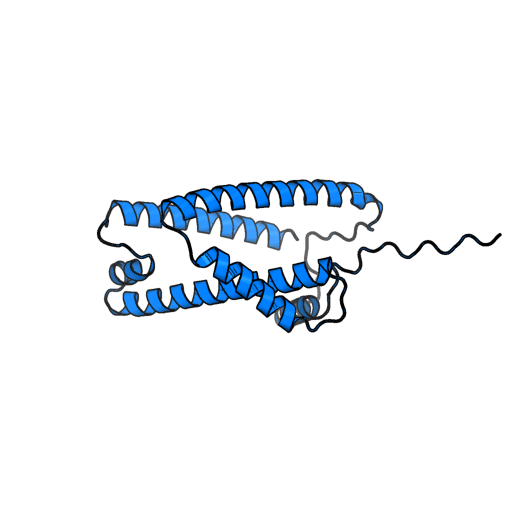 1.00 84.62 99 ALA A O 1
ATOM 729 N N . ILE A 1 100 ? 1.608 17.482 6.793 1.00 84.62 100 ILE A N 1
ATOM 730 C CA . ILE A 1 100 ? 1.572 18.494 7.868 1.00 84.62 100 ILE A CA 1
ATOM 731 C C . ILE A 1 100 ? 0.313 19.385 7.824 1.00 84.62 100 ILE A C 1
ATOM 733 O O . ILE A 1 100 ? -0.228 19.670 8.895 1.00 84.62 100 ILE A O 1
ATOM 737 N N . PRO A 1 101 ? -0.188 19.831 6.658 1.00 69.19 101 PRO A N 1
ATOM 738 C CA . PRO A 1 101 ? -1.418 20.600 6.581 1.00 69.19 101 PRO A CA 1
ATOM 739 C C . PRO A 1 101 ? -2.489 19.747 5.909 1.00 69.19 101 PRO A C 1
ATOM 741 O O . PRO A 1 101 ? -2.460 19.576 4.690 1.00 69.19 101 PRO A O 1
ATOM 744 N N . PRO A 1 102 ? -3.430 19.175 6.671 1.00 64.44 102 PRO A N 1
ATOM 745 C CA . PRO A 1 102 ? -4.786 19.511 6.252 1.00 64.44 102 PRO A CA 1
ATOM 746 C C . PRO A 1 102 ? -5.839 19.515 7.367 1.00 64.44 102 PRO A C 1
ATOM 748 O O . PRO A 1 102 ? -6.092 18.529 8.067 1.00 64.44 102 PRO A O 1
ATOM 751 N N . SER A 1 103 ? -6.563 20.629 7.425 1.00 77.50 103 SER A N 1
ATOM 752 C CA . SER A 1 103 ? -7.944 20.651 7.897 1.00 77.50 103 SER A CA 1
ATOM 753 C C . SER A 1 103 ? -8.817 19.693 7.063 1.00 77.50 103 SER A C 1
ATOM 755 O O . SER A 1 103 ? -8.509 19.391 5.910 1.00 77.50 103 SER A O 1
ATOM 757 N N . PHE A 1 104 ? -9.948 19.221 7.602 1.00 66.25 104 PHE A N 1
ATOM 758 C CA . PHE A 1 104 ? -10.819 18.242 6.922 1.00 66.25 104 PHE A CA 1
ATOM 759 C C . PHE A 1 104 ? -11.263 18.654 5.502 1.00 66.25 104 PHE A C 1
ATOM 761 O O . PHE A 1 104 ? -11.478 17.789 4.654 1.00 66.25 104 PHE A O 1
ATOM 768 N N . ALA A 1 105 ? -11.379 19.957 5.224 1.00 79.12 105 ALA A N 1
ATOM 769 C CA . ALA A 1 105 ? -11.733 20.469 3.900 1.00 79.12 105 ALA A CA 1
ATOM 770 C C . ALA A 1 105 ? -10.579 20.340 2.886 1.00 79.12 105 ALA A C 1
ATOM 772 O O . ALA A 1 105 ? -10.812 20.053 1.712 1.00 79.12 105 ALA A O 1
ATOM 773 N N . GLU A 1 106 ? -9.336 20.500 3.337 1.00 80.62 106 GLU A N 1
ATOM 774 C CA . GLU A 1 106 ? -8.142 20.387 2.492 1.00 80.62 106 GLU A CA 1
ATOM 775 C C . GLU A 1 106 ? -7.850 18.924 2.130 1.00 80.62 106 GLU A C 1
ATOM 777 O O . GLU A 1 106 ? -7.474 18.644 0.994 1.00 80.62 106 GLU A O 1
ATOM 782 N N . ILE A 1 107 ? -8.124 17.965 3.028 1.00 83.19 107 ILE A N 1
ATOM 783 C CA . ILE A 1 107 ? -8.006 16.525 2.704 1.00 83.19 107 ILE A CA 1
ATOM 784 C C . ILE A 1 107 ? -8.947 16.155 1.560 1.00 83.19 107 ILE A C 1
ATOM 786 O O . ILE A 1 107 ? -8.563 15.438 0.635 1.00 83.19 107 ILE A O 1
ATOM 790 N N . ALA A 1 108 ? -10.182 16.661 1.610 1.00 86.00 108 ALA A N 1
ATOM 791 C CA . ALA A 1 108 ? -11.172 16.384 0.582 1.00 86.00 108 ALA A CA 1
ATOM 792 C C . ALA A 1 108 ? -10.721 16.917 -0.786 1.00 86.00 108 ALA A C 1
ATOM 794 O O . ALA A 1 108 ? -10.862 16.215 -1.787 1.00 86.00 108 ALA A O 1
ATOM 795 N N . ILE A 1 109 ? -10.134 18.120 -0.839 1.00 88.38 109 ILE A N 1
ATOM 796 C CA . ILE A 1 109 ? -9.665 18.698 -2.105 1.00 88.38 109 ILE A CA 1
ATOM 797 C C . ILE A 1 109 ? -8.454 17.949 -2.667 1.00 88.38 109 ILE A C 1
ATOM 799 O O . ILE A 1 109 ? -8.406 17.677 -3.867 1.00 88.38 109 ILE A O 1
ATOM 803 N N . LEU A 1 110 ? -7.518 17.544 -1.804 1.00 88.00 110 LEU A N 1
ATOM 804 C CA . LEU A 1 110 ? -6.337 16.784 -2.207 1.00 88.00 110 LEU A CA 1
ATOM 805 C C . LEU A 1 110 ? -6.719 15.393 -2.741 1.00 88.00 110 LEU A C 1
ATOM 807 O O . LEU A 1 110 ? -6.133 14.931 -3.717 1.00 88.00 110 LEU A O 1
ATOM 811 N N . GLY A 1 111 ? -7.763 14.774 -2.177 1.00 89.56 111 GLY A N 1
ATOM 812 C CA . GLY A 1 111 ? -8.318 13.511 -2.671 1.00 89.56 111 GLY A CA 1
ATOM 813 C C . GLY A 1 111 ? -8.905 13.604 -4.085 1.00 89.56 111 GLY A C 1
ATOM 814 O O . GLY A 1 111 ? -8.706 12.699 -4.894 1.00 89.56 111 GLY A O 1
ATOM 815 N N . TYR A 1 112 ? -9.573 14.710 -4.436 1.00 91.94 112 TYR A N 1
ATOM 816 C CA . TYR A 1 112 ? -10.039 14.917 -5.816 1.00 91.94 112 TYR A CA 1
ATOM 817 C C . TYR A 1 112 ? -8.876 15.079 -6.805 1.00 91.94 112 TYR A C 1
ATOM 819 O O . TYR A 1 112 ? -8.960 14.591 -7.935 1.00 91.94 112 TYR A O 1
ATOM 827 N N . ILE A 1 113 ? -7.789 15.735 -6.385 1.00 93.38 113 ILE A N 1
ATOM 828 C CA . ILE A 1 113 ? -6.575 15.890 -7.199 1.00 93.38 113 ILE A CA 1
ATOM 829 C C . ILE A 1 113 ? -5.893 14.530 -7.414 1.00 93.38 113 ILE A C 1
ATOM 831 O O . ILE A 1 113 ? -5.525 14.215 -8.546 1.00 93.38 113 ILE A O 1
ATOM 835 N N . ASP A 1 114 ? -5.770 13.709 -6.367 1.00 92.06 114 ASP A N 1
ATOM 836 C CA . ASP A 1 114 ? -5.223 12.346 -6.454 1.00 92.06 114 ASP A CA 1
ATOM 837 C C . ASP A 1 114 ? -6.029 11.471 -7.425 1.00 92.06 114 ASP A C 1
ATOM 839 O O . ASP A 1 114 ? -5.471 10.869 -8.345 1.00 92.06 114 ASP A O 1
ATOM 843 N N . PHE A 1 115 ? -7.359 11.503 -7.316 1.00 93.75 115 PHE A N 1
ATOM 844 C CA . PHE A 1 115 ? -8.234 10.765 -8.223 1.00 93.75 115 PHE A CA 1
ATOM 845 C C . PHE A 1 115 ? -8.040 11.180 -9.690 1.00 93.75 115 PHE A C 1
ATOM 847 O O . PHE A 1 115 ? -7.892 10.326 -10.569 1.00 93.75 115 PHE A O 1
ATOM 854 N N . ALA A 1 116 ? -7.988 12.487 -9.968 1.00 96.25 116 ALA A N 1
ATOM 855 C CA . ALA A 1 116 ? -7.732 12.994 -11.315 1.00 96.25 116 ALA A CA 1
ATOM 856 C C . ALA A 1 116 ? -6.339 12.585 -11.835 1.00 96.25 116 ALA A C 1
ATOM 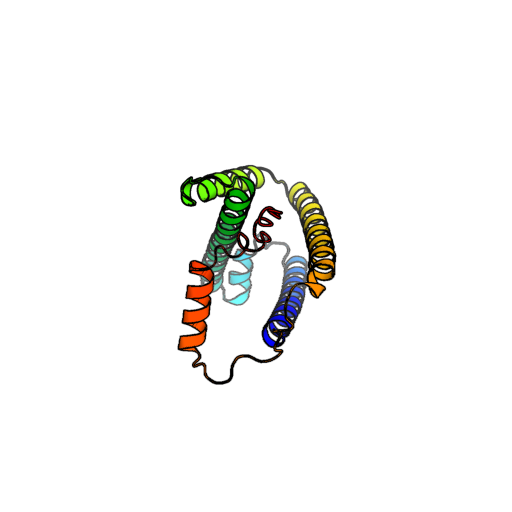858 O O . ALA A 1 116 ? -6.203 12.207 -13.002 1.00 96.25 116 ALA A O 1
ATOM 859 N N . SER A 1 117 ? -5.323 12.612 -10.966 1.00 95.38 117 SER A N 1
ATOM 860 C CA . SER A 1 117 ? -3.952 12.190 -11.275 1.00 95.38 117 SER A CA 1
ATOM 861 C C . SER A 1 117 ? -3.885 10.715 -11.685 1.00 95.38 117 SER A C 1
ATOM 863 O O . SER A 1 117 ? -3.331 10.388 -12.737 1.00 95.38 117 SER A O 1
ATOM 865 N N . ILE A 1 118 ? -4.519 9.823 -10.916 1.00 93.50 118 ILE A N 1
ATOM 866 C CA . ILE A 1 118 ? -4.539 8.381 -11.201 1.00 93.50 118 ILE A CA 1
ATOM 867 C C . ILE A 1 118 ? -5.258 8.092 -12.524 1.00 93.50 118 ILE A C 1
ATOM 869 O O . ILE A 1 118 ? -4.756 7.310 -13.334 1.00 93.50 118 ILE A O 1
ATOM 873 N N . LEU A 1 119 ? -6.396 8.745 -12.792 1.00 96.25 119 LEU A N 1
ATOM 874 C CA . LEU A 1 119 ? -7.108 8.579 -14.065 1.00 96.25 119 LEU A CA 1
ATOM 875 C C . LEU A 1 119 ? -6.249 8.991 -15.265 1.00 96.25 119 LEU A C 1
ATOM 877 O O . LEU A 1 119 ? -6.206 8.272 -16.269 1.00 96.25 119 LEU A O 1
ATOM 881 N N . LEU A 1 120 ? -5.537 10.115 -15.156 1.00 96.44 120 LEU A N 1
ATOM 882 C CA . LEU A 1 120 ? -4.637 10.578 -16.208 1.00 96.44 120 LEU A CA 1
ATOM 883 C C . LEU A 1 120 ? -3.456 9.615 -16.400 1.00 96.44 120 LEU A C 1
ATOM 885 O O . LEU A 1 120 ? -3.144 9.248 -17.535 1.00 96.44 120 LEU A O 1
ATOM 889 N N . ALA A 1 121 ? -2.835 9.160 -15.308 1.00 92.88 121 ALA A N 1
ATOM 890 C CA . ALA A 1 121 ? -1.720 8.216 -15.344 1.00 92.88 121 ALA A CA 1
ATOM 891 C C . ALA A 1 121 ? -2.111 6.882 -16.004 1.00 92.88 121 ALA A C 1
ATOM 893 O O . ALA A 1 121 ? -1.379 6.375 -16.862 1.00 92.88 121 ALA A O 1
ATOM 894 N N . ILE A 1 122 ? -3.287 6.339 -15.669 1.00 94.12 122 ILE A N 1
ATOM 895 C CA . ILE A 1 122 ? -3.823 5.127 -16.305 1.00 94.12 122 ILE A CA 1
ATOM 896 C C . ILE A 1 122 ? -4.073 5.378 -17.796 1.00 94.12 122 ILE A C 1
ATOM 898 O O . ILE A 1 122 ? -3.666 4.563 -18.624 1.00 94.12 122 ILE A O 1
ATOM 902 N N . GLY A 1 123 ? -4.682 6.512 -18.157 1.00 95.44 123 GLY A N 1
ATOM 903 C CA . GLY A 1 123 ? -4.944 6.873 -19.552 1.00 95.44 123 GLY A CA 1
ATOM 904 C C . GLY A 1 123 ? -3.671 6.920 -20.403 1.00 95.44 123 GLY A C 1
ATOM 905 O O . GLY A 1 123 ? -3.605 6.275 -21.452 1.00 95.44 123 GLY A O 1
ATOM 906 N N . ILE A 1 124 ? -2.632 7.608 -19.919 1.00 93.75 124 ILE A N 1
ATOM 907 C CA . ILE A 1 124 ? -1.323 7.673 -20.591 1.00 93.75 124 ILE A CA 1
ATOM 908 C C . ILE A 1 124 ? -0.710 6.272 -20.708 1.00 93.75 124 ILE A C 1
ATOM 910 O O . ILE A 1 124 ? -0.227 5.899 -21.777 1.00 93.75 124 ILE A O 1
ATOM 914 N N . THR A 1 125 ? -0.775 5.467 -19.643 1.00 90.31 125 THR A N 1
ATOM 915 C CA . THR A 1 125 ? -0.216 4.105 -19.624 1.00 90.31 125 THR A CA 1
ATOM 916 C C . THR A 1 125 ? -0.898 3.185 -20.639 1.00 90.31 125 THR A C 1
ATOM 918 O O . THR A 1 125 ? -0.216 2.421 -21.329 1.00 90.31 125 THR A O 1
ATOM 921 N N . LEU A 1 126 ? -2.226 3.268 -20.779 1.00 92.06 126 LEU A N 1
ATOM 922 C CA . LEU A 1 126 ? -2.989 2.477 -21.749 1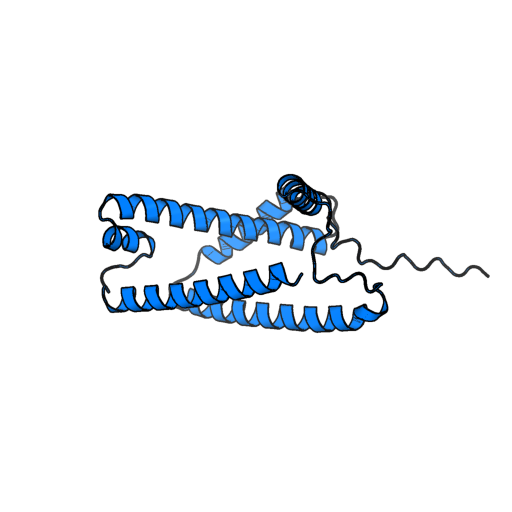.00 92.06 126 LEU A CA 1
ATOM 923 C C . LEU A 1 126 ? -2.604 2.820 -23.190 1.00 92.06 126 LEU A C 1
ATOM 925 O O . LEU A 1 126 ? -2.351 1.914 -23.986 1.00 92.06 126 LEU A O 1
ATOM 929 N N . VAL A 1 127 ? -2.504 4.112 -23.516 1.00 92.88 127 VAL A N 1
ATOM 930 C CA . VAL A 1 127 ? -2.101 4.561 -24.858 1.00 92.88 127 VAL A CA 1
ATOM 931 C C . VAL A 1 127 ? -0.650 4.171 -25.145 1.00 92.88 127 VAL A C 1
ATOM 933 O O . VAL A 1 127 ? -0.375 3.568 -26.181 1.00 92.88 127 VAL A O 1
ATOM 936 N N . ALA A 1 128 ? 0.274 4.437 -24.216 1.00 88.69 128 ALA A N 1
ATOM 937 C CA . ALA A 1 128 ? 1.693 4.115 -24.379 1.00 88.69 128 ALA A CA 1
ATOM 938 C C . ALA A 1 128 ? 1.934 2.608 -24.572 1.00 88.69 128 ALA A C 1
ATOM 940 O O . ALA A 1 128 ? 2.694 2.205 -25.454 1.00 88.69 128 ALA A O 1
ATOM 941 N N . THR A 1 129 ? 1.253 1.767 -23.787 1.00 85.50 129 THR A N 1
ATOM 942 C CA . THR A 1 129 ? 1.347 0.304 -23.916 1.00 85.50 129 THR A CA 1
ATOM 943 C C . THR A 1 129 ? 0.699 -0.187 -25.210 1.00 85.50 129 THR A C 1
ATOM 945 O O . THR A 1 129 ? 1.228 -1.089 -25.857 1.00 85.50 129 THR A O 1
ATOM 948 N N . GLY A 1 130 ? -0.419 0.422 -25.619 1.00 85.00 130 GLY A N 1
ATOM 949 C CA . GLY A 1 130 ? -1.092 0.111 -26.879 1.00 85.00 130 GLY A CA 1
ATOM 950 C C . GLY A 1 130 ? -0.204 0.361 -28.099 1.00 85.00 130 GLY A C 1
ATOM 951 O O . GLY A 1 130 ? -0.139 -0.486 -28.986 1.00 85.00 130 GLY A O 1
ATOM 952 N N . LEU A 1 131 ? 0.541 1.471 -28.112 1.00 86.56 131 LEU A N 1
ATOM 953 C CA . LEU A 1 131 ? 1.470 1.800 -29.200 1.00 86.56 131 LEU A CA 1
ATOM 954 C C . LEU A 1 131 ? 2.670 0.844 -29.266 1.00 86.56 131 LEU A C 1
ATOM 956 O O . LEU A 1 131 ? 3.099 0.477 -30.354 1.00 86.56 131 LEU A O 1
ATOM 960 N N . LYS A 1 132 ? 3.185 0.391 -28.116 1.00 81.75 132 LYS A N 1
ATOM 961 C CA . LYS A 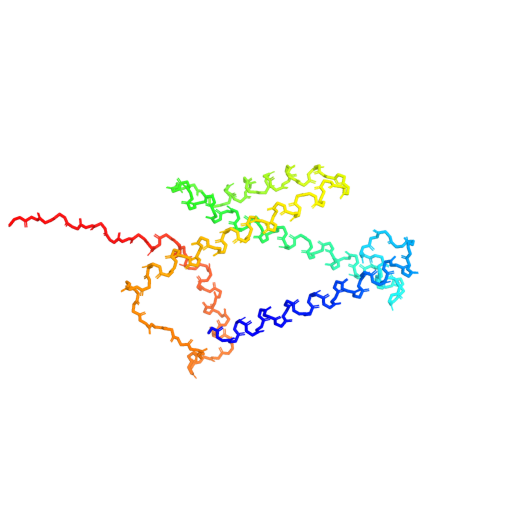1 132 ? 4.316 -0.553 -28.040 1.00 81.75 132 LYS A CA 1
ATOM 962 C C . LYS A 1 132 ? 3.931 -2.017 -28.301 1.00 81.75 132 LYS A C 1
ATOM 964 O O . LYS A 1 132 ? 4.797 -2.890 -28.278 1.00 81.75 132 LYS A O 1
ATOM 969 N N . ARG A 1 133 ? 2.651 -2.324 -28.554 1.00 72.88 133 ARG A N 1
ATOM 970 C CA . ARG A 1 133 ? 2.173 -3.713 -28.672 1.00 72.88 133 ARG A CA 1
ATOM 971 C C . ARG A 1 133 ? 2.817 -4.493 -29.823 1.00 72.88 133 ARG A C 1
ATOM 973 O O . ARG A 1 133 ? 2.923 -5.709 -29.718 1.00 72.88 133 ARG A O 1
ATOM 980 N N . SER A 1 134 ? 3.237 -3.826 -30.897 1.00 69.19 134 SER A N 1
ATOM 981 C CA . SER A 1 134 ? 3.847 -4.482 -32.062 1.00 69.19 134 SER A CA 1
ATOM 982 C C . SER A 1 134 ? 5.293 -4.938 -31.846 1.00 69.19 134 SER A C 1
ATOM 984 O O . SER A 1 134 ? 5.784 -5.729 -32.642 1.00 69.19 134 SER A O 1
ATOM 986 N N . GLU A 1 135 ? 5.978 -4.443 -30.810 1.00 68.62 135 GLU A N 1
ATOM 987 C CA . GLU A 1 135 ? 7.400 -4.729 -30.550 1.00 68.62 135 GLU A CA 1
ATOM 988 C C . GLU A 1 135 ? 7.607 -5.935 -29.615 1.00 68.62 135 GLU A C 1
ATOM 990 O O . GLU A 1 135 ? 8.678 -6.533 -29.590 1.00 68.62 135 GLU A O 1
ATOM 995 N N . VAL A 1 136 ? 6.576 -6.327 -28.859 1.00 65.94 136 VAL A N 1
ATOM 996 C CA . VAL A 1 136 ? 6.663 -7.380 -27.839 1.00 65.94 136 VAL A CA 1
ATOM 997 C C . VAL A 1 136 ? 6.032 -8.671 -28.366 1.00 65.94 136 VAL A C 1
ATOM 999 O O . VAL A 1 136 ? 4.841 -8.694 -28.681 1.00 65.94 136 VAL A O 1
ATOM 1002 N N . GLU A 1 137 ? 6.808 -9.762 -28.433 1.00 64.38 137 GLU A N 1
ATOM 1003 C CA . GLU A 1 137 ? 6.277 -11.096 -28.748 1.00 64.38 137 GLU A CA 1
ATOM 1004 C C . GLU A 1 137 ? 5.104 -11.442 -27.817 1.00 64.38 137 GLU A C 1
ATOM 1006 O O . GLU A 1 137 ? 5.130 -11.168 -26.616 1.00 64.38 137 GLU A O 1
ATOM 1011 N N . ASN A 1 138 ? 4.044 -12.036 -28.373 1.00 61.78 138 ASN A N 1
ATOM 1012 C CA . ASN A 1 138 ? 2.776 -12.293 -27.687 1.00 61.78 138 ASN A CA 1
ATOM 1013 C C . ASN A 1 138 ? 2.889 -13.431 -26.642 1.00 61.78 138 ASN A C 1
ATOM 1015 O O . ASN A 1 138 ? 2.230 -14.457 -26.762 1.00 61.78 138 ASN A O 1
ATOM 1019 N N . LEU A 1 139 ? 3.693 -13.244 -25.593 1.00 67.19 139 LEU A N 1
ATOM 1020 C CA . LEU A 1 139 ? 3.927 -14.184 -24.486 1.00 67.19 139 LEU A CA 1
ATOM 1021 C C . LEU A 1 139 ? 2.909 -14.024 -23.342 1.00 67.19 139 LEU A C 1
ATOM 1023 O O . LEU A 1 139 ? 3.210 -14.271 -22.173 1.00 67.19 139 LEU A O 1
ATOM 1027 N N . TRP A 1 140 ? 1.696 -13.558 -23.645 1.00 69.50 140 TRP A N 1
ATOM 1028 C CA . TRP A 1 140 ? 0.655 -13.433 -22.630 1.00 69.50 140 TRP A CA 1
ATOM 1029 C C . TRP A 1 140 ? -0.056 -14.775 -22.444 1.00 69.50 140 TRP A C 1
ATOM 1031 O O . TRP A 1 140 ? -0.707 -15.265 -23.362 1.00 69.50 140 TRP A O 1
ATOM 1041 N N . SER A 1 141 ? 0.037 -15.342 -21.239 1.00 74.56 141 SER A N 1
ATOM 1042 C CA . SER A 1 141 ? -0.778 -16.482 -20.813 1.00 74.56 141 SER A CA 1
ATOM 1043 C C . SER A 1 141 ? -1.806 -16.043 -19.770 1.00 74.56 141 SER A C 1
ATOM 1045 O O . SER A 1 141 ? -1.501 -15.340 -18.795 1.00 74.56 141 SER A O 1
ATOM 1047 N N . ALA A 1 142 ? -3.048 -16.490 -19.955 1.00 75.94 142 ALA A N 1
ATOM 1048 C CA . ALA A 1 142 ? -4.105 -16.324 -18.966 1.00 75.94 142 ALA A CA 1
ATOM 1049 C C . ALA A 1 142 ? -3.760 -17.052 -17.654 1.00 75.94 142 ALA A C 1
ATOM 1051 O O . ALA A 1 142 ? -4.020 -16.507 -16.570 1.00 75.94 142 ALA A O 1
ATOM 1052 N N . TRP A 1 143 ? -3.129 -18.226 -17.777 1.00 76.81 143 TRP A N 1
ATOM 1053 C CA . TRP A 1 143 ? -2.883 -19.193 -16.710 1.00 76.81 143 TRP A CA 1
ATOM 1054 C C . TRP A 1 143 ? -1.423 -19.196 -16.223 1.00 76.81 143 TRP A C 1
ATOM 1056 O O . TRP A 1 143 ? -0.514 -18.943 -17.022 1.00 76.81 143 TRP A O 1
ATOM 1066 N N . PRO A 1 144 ? -1.182 -19.443 -14.918 1.00 71.81 144 PRO A N 1
ATOM 1067 C CA . PRO A 1 144 ? 0.166 -19.642 -14.385 1.00 71.81 144 PRO A CA 1
ATOM 1068 C C . PRO A 1 144 ? 0.832 -20.884 -15.001 1.00 71.81 144 PRO A C 1
ATOM 1070 O O . PRO A 1 144 ? 0.149 -21.770 -15.506 1.00 71.81 144 PRO A O 1
ATOM 1073 N N . LYS A 1 145 ? 2.170 -20.937 -14.966 1.00 71.31 145 LYS A N 1
ATOM 1074 C CA . LYS A 1 145 ? 2.942 -22.101 -15.434 1.00 71.31 145 LYS A CA 1
ATOM 1075 C C . LYS A 1 145 ? 2.589 -23.339 -14.597 1.00 71.31 145 LYS A C 1
ATOM 1077 O O . LYS A 1 145 ? 2.380 -23.214 -13.395 1.00 71.31 145 LYS A O 1
ATOM 1082 N N . GLU A 1 146 ? 2.538 -24.501 -15.241 1.00 68.31 146 GLU A N 1
ATOM 1083 C CA . GLU A 1 146 ? 1.912 -25.719 -14.699 1.00 68.31 146 GLU A CA 1
ATOM 1084 C C . GLU A 1 146 ? 2.793 -26.494 -13.688 1.00 68.31 146 GLU A C 1
ATOM 1086 O O . GLU A 1 146 ? 2.284 -27.366 -12.996 1.00 68.31 146 GLU A O 1
ATOM 1091 N N . ASP A 1 147 ? 4.061 -26.103 -13.500 1.00 65.38 147 ASP A N 1
ATOM 1092 C CA . ASP A 1 147 ? 5.043 -26.770 -12.619 1.00 65.38 147 ASP A CA 1
ATOM 1093 C C . ASP A 1 147 ? 5.576 -25.852 -11.499 1.00 65.38 147 ASP A C 1
ATOM 1095 O O . ASP A 1 147 ? 6.780 -25.619 -11.387 1.00 65.38 147 ASP A O 1
ATOM 1099 N N . LEU A 1 148 ? 4.700 -25.260 -10.682 1.00 68.81 148 LEU A N 1
ATOM 1100 C CA . LEU A 1 148 ? 5.131 -24.420 -9.556 1.00 68.81 148 LEU A CA 1
ATOM 1101 C C . LEU A 1 148 ? 4.404 -24.788 -8.264 1.00 68.81 148 LEU A C 1
ATOM 1103 O O . LEU A 1 148 ? 3.176 -24.709 -8.174 1.00 68.81 148 LEU A O 1
ATOM 1107 N N . THR A 1 149 ? 5.171 -25.105 -7.221 1.00 82.88 149 THR A N 1
ATOM 1108 C CA . THR A 1 149 ? 4.640 -25.196 -5.856 1.00 82.88 149 THR A CA 1
ATOM 1109 C C . THR A 1 149 ? 4.340 -23.784 -5.330 1.00 82.88 149 THR A C 1
ATOM 1111 O O . THR A 1 149 ? 4.995 -22.811 -5.716 1.00 82.88 149 THR A O 1
ATOM 1114 N N . LEU A 1 150 ? 3.381 -23.630 -4.405 1.00 77.31 150 LEU A N 1
ATOM 1115 C CA . LEU A 1 150 ? 3.068 -22.321 -3.797 1.00 77.31 150 LEU A CA 1
ATOM 1116 C C . LEU A 1 150 ? 4.312 -21.646 -3.196 1.00 77.31 150 LEU A C 1
ATOM 1118 O O . LEU A 1 150 ? 4.502 -20.445 -3.362 1.00 77.31 150 LEU A O 1
ATOM 1122 N N . ALA A 1 151 ? 5.183 -22.428 -2.553 1.00 81.06 151 ALA A N 1
ATOM 1123 C CA . ALA A 1 151 ? 6.427 -21.933 -1.974 1.00 81.06 151 ALA A CA 1
ATOM 1124 C C . ALA A 1 151 ? 7.386 -21.380 -3.041 1.00 81.06 151 ALA A C 1
ATOM 1126 O O . ALA A 1 151 ? 7.932 -20.295 -2.873 1.00 81.06 151 ALA A O 1
ATOM 1127 N N . GLU A 1 152 ? 7.538 -22.084 -4.162 1.00 80.50 152 GLU A N 1
ATOM 1128 C CA . GLU A 1 152 ? 8.394 -21.663 -5.276 1.00 80.50 152 GLU A CA 1
ATOM 1129 C C . GLU A 1 152 ? 7.827 -20.434 -5.980 1.00 80.50 152 GLU A C 1
ATOM 1131 O O . GLU A 1 152 ? 8.563 -19.538 -6.372 1.00 80.50 152 GLU A O 1
ATOM 1136 N N . THR A 1 153 ? 6.503 -20.339 -6.090 1.00 79.88 153 THR A N 1
ATOM 1137 C CA . THR A 1 153 ? 5.858 -19.157 -6.670 1.00 79.88 153 THR A CA 1
ATOM 1138 C C . THR A 1 153 ? 6.125 -17.917 -5.820 1.00 79.88 153 THR A C 1
ATOM 1140 O O . THR A 1 153 ? 6.470 -16.864 -6.353 1.00 79.88 153 THR A O 1
ATOM 1143 N N . VAL A 1 154 ? 6.001 -18.032 -4.495 1.00 79.88 154 VAL A N 1
ATOM 1144 C CA . VAL A 1 154 ? 6.239 -16.915 -3.572 1.00 79.88 154 VAL A CA 1
ATOM 1145 C C . VAL A 1 154 ? 7.701 -16.478 -3.609 1.00 79.88 154 VAL A C 1
ATOM 1147 O O . VAL A 1 154 ? 7.968 -15.283 -3.720 1.00 79.88 154 VAL A O 1
ATOM 1150 N N . THR A 1 155 ? 8.649 -17.416 -3.586 1.00 81.00 155 THR A N 1
ATOM 1151 C CA . THR A 1 155 ? 10.073 -17.066 -3.670 1.00 81.00 155 THR A CA 1
ATOM 1152 C C . THR A 1 155 ? 10.425 -16.453 -5.019 1.00 81.00 155 THR A C 1
ATOM 1154 O O . THR A 1 155 ? 11.155 -15.469 -5.048 1.00 81.00 155 THR A O 1
ATOM 1157 N N . GLN A 1 156 ? 9.863 -16.946 -6.126 1.00 76.62 156 GLN A N 1
ATOM 1158 C CA . GLN A 1 156 ? 10.065 -16.361 -7.455 1.00 76.62 156 GLN A CA 1
ATOM 1159 C C . GLN A 1 156 ? 9.499 -14.943 -7.558 1.00 76.62 156 GLN A C 1
ATOM 1161 O O . GLN A 1 156 ? 10.133 -14.088 -8.165 1.00 76.62 156 GLN A O 1
ATOM 1166 N N . ILE A 1 157 ? 8.345 -14.659 -6.946 1.00 75.50 157 ILE A N 1
ATOM 1167 C CA . ILE A 1 157 ? 7.787 -13.298 -6.907 1.00 75.50 157 ILE A CA 1
ATOM 1168 C C . ILE A 1 157 ? 8.684 -12.373 -6.088 1.00 75.50 157 ILE A C 1
ATOM 1170 O O . ILE A 1 157 ? 8.995 -11.280 -6.552 1.00 75.50 157 ILE A O 1
ATOM 1174 N N . ILE A 1 158 ? 9.114 -12.807 -4.901 1.00 74.25 158 ILE A N 1
ATOM 1175 C CA . ILE A 1 158 ? 10.003 -12.016 -4.039 1.00 74.25 158 ILE A CA 1
ATOM 1176 C C . ILE A 1 158 ? 11.320 -11.743 -4.765 1.00 74.25 158 ILE A C 1
ATOM 1178 O O . ILE A 1 158 ? 11.749 -10.596 -4.845 1.00 74.25 158 ILE A O 1
ATOM 1182 N N . HIS A 1 159 ? 11.914 -12.773 -5.373 1.00 70.62 159 HIS A N 1
ATOM 1183 C CA . HIS A 1 159 ? 13.122 -12.617 -6.169 1.00 70.62 159 HIS A CA 1
ATOM 1184 C C . HIS A 1 159 ? 12.902 -11.681 -7.350 1.00 70.62 159 HIS A C 1
ATOM 1186 O O . HIS A 1 159 ? 13.708 -10.783 -7.513 1.00 70.62 159 HIS A O 1
ATOM 1192 N N . LYS A 1 160 ? 11.810 -11.813 -8.112 1.00 69.19 160 LYS A N 1
ATOM 1193 C CA . LYS A 1 160 ? 11.469 -10.904 -9.220 1.00 69.19 160 LYS A CA 1
ATOM 1194 C C . LYS A 1 160 ? 11.355 -9.452 -8.742 1.00 69.19 160 LYS A C 1
ATOM 1196 O O . LYS A 1 160 ? 11.847 -8.547 -9.405 1.00 69.19 160 LYS A O 1
ATOM 1201 N N . PHE A 1 161 ? 10.729 -9.226 -7.589 1.00 62.19 161 PHE A N 1
ATOM 1202 C CA . PHE A 1 161 ? 10.550 -7.890 -7.017 1.00 62.19 161 PHE A CA 1
ATOM 1203 C C . PHE A 1 161 ? 11.880 -7.266 -6.561 1.00 62.19 161 PHE A C 1
ATOM 1205 O O . PHE A 1 161 ? 12.067 -6.062 -6.701 1.00 62.19 161 PHE A O 1
ATOM 1212 N N . GLU A 1 162 ? 12.808 -8.089 -6.069 1.00 62.34 162 GLU A N 1
ATOM 1213 C CA . GLU A 1 162 ? 14.161 -7.682 -5.660 1.00 62.34 162 GLU A CA 1
ATOM 1214 C C . GLU A 1 162 ? 15.127 -7.551 -6.861 1.00 62.34 162 GLU A C 1
ATOM 1216 O O . GLU A 1 162 ? 16.013 -6.700 -6.872 1.00 62.34 162 GLU A O 1
ATOM 1221 N N . SER A 1 163 ? 14.976 -8.398 -7.887 1.00 54.12 163 SER A N 1
ATOM 1222 C CA . SER A 1 163 ? 15.945 -8.571 -8.979 1.00 54.12 163 SER A CA 1
ATOM 1223 C C . SER A 1 163 ? 15.645 -7.767 -10.235 1.00 54.12 163 SER A C 1
ATOM 1225 O O . SER A 1 163 ? 16.530 -7.637 -11.079 1.00 54.12 163 SER A O 1
ATOM 1227 N N . ASP A 1 164 ? 14.420 -7.265 -10.409 1.00 51.94 164 ASP A N 1
ATOM 1228 C CA . ASP A 1 164 ? 14.061 -6.448 -11.564 1.00 51.94 164 ASP A CA 1
ATOM 1229 C C . ASP A 1 164 ? 14.032 -4.954 -11.212 1.00 51.94 164 ASP A C 1
ATOM 1231 O O . ASP A 1 164 ? 12.967 -4.401 -10.934 1.00 51.94 164 ASP A O 1
ATOM 1235 N N . PRO A 1 165 ? 15.127 -4.212 -11.459 1.00 52.69 165 PRO A N 1
ATOM 1236 C CA . PRO A 1 165 ? 15.035 -2.802 -11.832 1.00 52.69 165 PRO A CA 1
ATOM 1237 C C . PRO A 1 165 ? 14.415 -2.633 -13.244 1.00 52.69 165 PRO A C 1
ATOM 1239 O O . PRO A 1 165 ? 14.687 -1.660 -13.941 1.00 52.69 165 PRO A O 1
ATOM 1242 N N . GLY A 1 166 ? 13.585 -3.584 -13.699 1.00 48.25 166 GLY A N 1
ATOM 1243 C CA . GLY A 1 166 ? 13.160 -3.833 -15.082 1.00 48.25 166 GLY A CA 1
ATOM 1244 C C . GLY A 1 166 ? 12.325 -2.736 -15.750 1.00 48.25 166 GLY A C 1
ATOM 1245 O O . GLY A 1 166 ? 11.990 -2.862 -16.924 1.00 48.25 166 GLY A O 1
ATOM 1246 N N . TRP A 1 167 ? 12.052 -1.627 -15.065 1.00 48.00 167 TRP A N 1
ATOM 1247 C CA . TRP A 1 167 ? 11.577 -0.393 -15.699 1.00 48.00 167 TRP A CA 1
ATOM 1248 C C . TRP A 1 167 ? 12.707 0.360 -16.431 1.00 48.00 167 TRP A C 1
ATOM 1250 O O . TRP A 1 167 ? 12.430 1.161 -17.319 1.00 48.00 167 TRP A O 1
ATOM 1260 N N . VAL A 1 168 ? 13.979 0.055 -16.136 1.00 45.78 168 VAL A N 1
ATOM 1261 C CA . VAL A 1 168 ? 15.167 0.585 -16.840 1.00 45.78 168 VAL A CA 1
ATOM 1262 C C . VAL A 1 168 ? 15.436 -0.157 -18.165 1.00 45.78 168 VAL A C 1
ATOM 1264 O O . VAL A 1 168 ? 16.114 0.366 -19.048 1.00 45.78 168 VAL A O 1
ATOM 1267 N N . ALA A 1 169 ? 14.863 -1.350 -18.357 1.00 40.78 169 ALA A N 1
ATOM 1268 C CA . ALA A 1 169 ? 15.130 -2.225 -19.504 1.00 40.78 169 ALA A CA 1
ATOM 1269 C C . ALA A 1 169 ? 14.104 -2.115 -20.654 1.00 40.78 169 ALA A C 1
ATOM 1271 O O . ALA A 1 169 ? 14.040 -2.998 -21.502 1.00 40.78 169 ALA A O 1
ATOM 1272 N N . GLN A 1 170 ? 13.325 -1.028 -20.725 1.00 42.62 170 GLN A N 1
ATOM 1273 C CA . GLN A 1 170 ? 12.612 -0.638 -21.956 1.00 42.62 170 GLN A CA 1
ATOM 1274 C C . GLN A 1 170 ? 13.373 0.425 -22.764 1.00 42.62 170 GLN A C 1
ATOM 1276 O O . GLN A 1 170 ? 12.766 1.167 -23.539 1.00 42.62 170 GLN A O 1
ATOM 1281 N N . ARG A 1 171 ? 14.696 0.540 -22.589 1.00 40.06 171 ARG A N 1
ATOM 1282 C CA . ARG A 1 171 ? 15.504 1.247 -23.582 1.00 40.06 171 ARG A CA 1
ATOM 1283 C C . ARG A 1 171 ? 15.639 0.338 -24.807 1.00 40.06 171 ARG A C 1
ATOM 1285 O O . ARG A 1 171 ? 16.157 -0.768 -24.642 1.00 40.06 171 ARG A O 1
ATOM 1292 N N . PRO A 1 172 ? 15.214 0.764 -26.011 1.00 40.34 172 PRO A N 1
ATOM 1293 C CA . PRO A 1 172 ? 15.645 0.075 -27.218 1.00 40.34 172 PRO A CA 1
ATOM 1294 C C . PRO A 1 172 ? 17.184 0.039 -27.218 1.00 40.34 172 PRO A C 1
ATOM 1296 O O . PRO A 1 172 ? 17.809 1.000 -26.746 1.00 40.34 172 PRO A O 1
ATOM 1299 N N . PRO A 1 173 ? 17.817 -1.053 -27.686 1.00 43.06 173 PRO A N 1
ATOM 1300 C CA . PRO A 1 173 ? 19.267 -1.082 -27.820 1.00 43.06 173 PRO A CA 1
ATOM 1301 C C . PRO A 1 173 ? 19.704 0.134 -28.651 1.00 43.06 173 PRO A C 1
ATOM 1303 O O . PRO A 1 173 ? 19.004 0.482 -29.609 1.00 43.06 173 PRO A O 1
ATOM 1306 N N . PRO A 1 174 ? 20.819 0.810 -28.307 1.00 41.88 174 PRO A N 1
ATOM 1307 C CA . PRO A 1 174 ? 21.343 1.869 -29.155 1.00 41.88 174 PRO A CA 1
ATOM 1308 C C . PRO A 1 174 ? 21.510 1.285 -30.555 1.00 41.88 174 PRO A C 1
ATOM 1310 O O . PRO A 1 174 ? 22.194 0.276 -30.733 1.00 41.88 174 PRO A O 1
ATOM 1313 N N . THR A 1 175 ? 20.823 1.880 -31.531 1.00 50.91 175 THR A N 1
ATOM 1314 C CA . THR A 1 175 ? 20.974 1.539 -32.942 1.00 50.91 175 THR A CA 1
ATOM 1315 C C . THR A 1 175 ? 22.461 1.577 -33.256 1.00 50.91 175 THR A C 1
ATOM 1317 O O . THR A 1 175 ? 23.072 2.648 -33.205 1.00 50.91 175 THR A O 1
ATOM 1320 N N . ALA A 1 176 ? 23.052 0.407 -33.506 1.00 44.66 176 ALA A N 1
ATOM 1321 C CA . ALA A 1 176 ? 24.430 0.322 -33.950 1.00 44.66 176 ALA A CA 1
ATOM 1322 C C . ALA A 1 176 ? 24.573 1.216 -35.193 1.00 44.66 176 ALA A C 1
ATOM 1324 O O . ALA A 1 176 ? 23.689 1.179 -36.058 1.00 44.66 176 ALA A O 1
ATOM 1325 N N . PRO A 1 177 ? 25.622 2.051 -35.287 1.00 49.66 177 PRO A N 1
ATOM 1326 C CA . PRO A 1 177 ? 25.835 2.850 -36.478 1.00 49.66 177 PRO A CA 1
ATOM 1327 C C . PRO A 1 177 ? 25.952 1.903 -37.669 1.00 49.66 177 PRO A C 1
ATOM 1329 O O . PRO A 1 177 ? 26.784 0.996 -37.679 1.00 49.66 177 PRO A O 1
ATOM 1332 N N . SER A 1 178 ? 25.092 2.117 -38.661 1.00 51.31 178 SER A N 1
ATOM 1333 C CA . SER A 1 178 ? 25.251 1.559 -39.994 1.00 51.31 178 SER A CA 1
ATOM 1334 C C . SER A 1 178 ? 26.590 2.046 -40.543 1.00 51.31 178 SER A C 1
ATOM 1336 O O . SER A 1 178 ? 26.705 3.182 -41.008 1.00 51.31 178 SER A O 1
ATOM 1338 N N . SER A 1 179 ? 27.618 1.218 -40.417 1.00 40.09 179 SER A N 1
ATOM 1339 C CA . SER A 1 179 ? 28.868 1.381 -41.147 1.00 40.09 179 SER A CA 1
ATOM 1340 C C . SER A 1 179 ? 28.730 0.758 -42.547 1.00 40.09 179 SER A C 1
ATOM 1342 O O . SER A 1 179 ? 28.029 -0.249 -42.668 1.00 40.09 179 SER A O 1
ATOM 1344 N N . PRO A 1 180 ? 29.347 1.383 -43.567 1.00 55.00 180 PRO A N 1
ATOM 1345 C CA . PRO A 1 180 ? 29.038 1.227 -44.995 1.00 55.00 180 PRO A CA 1
ATOM 1346 C C . PRO A 1 180 ? 29.441 -0.111 -45.620 1.00 55.00 180 PRO A C 1
ATOM 1348 O O . PRO A 1 180 ? 30.383 -0.756 -45.107 1.00 55.00 180 PRO A O 1
#

Secondary structure (DSSP, 8-state):
-HHHHHHHHHHHHHHHHHHHHHHHHHHH-TT--SGGGHHHHHHTHHHHHHHHHHHHHHHHHHHHHHHHHHHHHHHHHH---S-HHHHHHHHHHHHHHHHS---HHHHHHHHHHHHHHHHHHHHHHHHHHHHGGGTS-----SS--SS--HHHHHHHHHHHHHH--TTGGGSPPP------

pLDDT: mean 81.04, std 14.3, range [40.06, 97.06]

Radius of gyration: 22.19 Å; chains: 1; bounding box: 55×47×71 Å